Protein AF-A0A4U2GPZ3-F1 (afdb_monomer_lite)

Structure (mmCIF, N/CA/C/O backbone):
data_AF-A0A4U2GPZ3-F1
#
_entry.id   AF-A0A4U2GPZ3-F1
#
loop_
_atom_site.group_PDB
_atom_site.id
_atom_site.type_symbol
_atom_site.label_atom_id
_atom_site.label_alt_id
_atom_site.label_comp_id
_atom_site.label_asym_id
_atom_site.label_entity_id
_atom_site.label_seq_id
_atom_site.pdbx_PDB_ins_code
_atom_site.Cartn_x
_atom_site.Cartn_y
_atom_site.Cartn_z
_atom_site.occupancy
_atom_site.B_iso_or_equiv
_atom_site.auth_seq_id
_atom_site.auth_comp_id
_atom_site.auth_asym_id
_atom_site.auth_atom_id
_atom_site.pdbx_PDB_model_num
ATOM 1 N N . MET A 1 1 ? -4.549 -9.374 -11.769 1.00 66.56 1 MET A N 1
ATOM 2 C CA . MET A 1 1 ? -3.338 -8.531 -11.726 1.00 66.56 1 MET A CA 1
ATOM 3 C C . MET A 1 1 ? -2.218 -9.400 -11.186 1.00 66.56 1 MET A C 1
ATOM 5 O O . MET A 1 1 ? -2.452 -10.057 -10.182 1.00 66.56 1 MET A O 1
ATOM 9 N N . ASN A 1 2 ? -1.0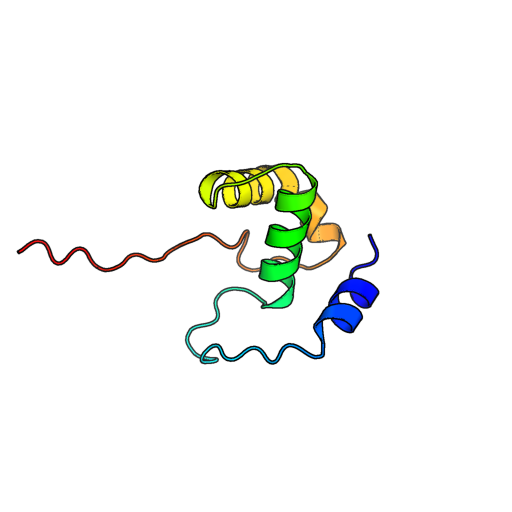85 -9.506 -11.878 1.00 82.62 2 ASN A N 1
ATOM 10 C CA . ASN A 1 2 ? 0.079 -10.242 -11.381 1.00 82.62 2 ASN A CA 1
ATOM 11 C C . ASN A 1 2 ? 0.937 -9.267 -10.554 1.00 82.62 2 ASN A C 1
ATOM 13 O O . ASN A 1 2 ? 1.293 -8.199 -11.048 1.00 82.62 2 ASN A O 1
ATOM 17 N N . TYR A 1 3 ? 1.191 -9.592 -9.285 1.00 81.62 3 TYR A N 1
ATOM 18 C CA . TYR A 1 3 ? 1.921 -8.708 -8.372 1.00 81.62 3 TYR A CA 1
ATOM 19 C C . TYR A 1 3 ? 3.428 -8.696 -8.645 1.00 81.62 3 TYR A C 1
ATOM 21 O O . TYR A 1 3 ? 4.060 -7.653 -8.506 1.00 81.62 3 TYR A O 1
ATOM 29 N N . ASP A 1 4 ? 3.992 -9.811 -9.102 1.00 82.75 4 ASP A N 1
ATOM 30 C CA . ASP A 1 4 ? 5.415 -9.886 -9.435 1.00 82.75 4 ASP A CA 1
ATOM 31 C C . ASP A 1 4 ? 5.714 -9.093 -10.715 1.00 82.75 4 ASP A C 1
ATOM 33 O O . ASP A 1 4 ? 6.632 -8.279 -10.731 1.00 82.75 4 ASP A O 1
ATOM 37 N N . GLU A 1 5 ? 4.857 -9.197 -11.738 1.00 83.12 5 GLU A N 1
ATOM 38 C CA . GLU A 1 5 ? 4.943 -8.341 -12.936 1.00 83.12 5 GLU A CA 1
ATOM 39 C C . GLU A 1 5 ? 4.771 -6.852 -12.603 1.00 83.12 5 GLU A C 1
ATOM 41 O O . GLU A 1 5 ? 5.423 -6.000 -13.208 1.00 83.12 5 GLU A O 1
ATOM 46 N N . PHE A 1 6 ? 3.903 -6.523 -11.638 1.00 84.75 6 PHE A N 1
ATOM 47 C CA . PHE A 1 6 ? 3.762 -5.152 -11.150 1.00 84.75 6 PHE A CA 1
ATOM 48 C C . PHE A 1 6 ? 5.081 -4.662 -10.547 1.00 84.75 6 PHE A C 1
ATOM 50 O O . PHE A 1 6 ? 5.569 -3.605 -10.943 1.00 84.75 6 PHE A O 1
ATOM 57 N N . LYS A 1 7 ? 5.703 -5.435 -9.647 1.00 83.00 7 LYS A N 1
ATOM 58 C CA . LYS A 1 7 ? 7.011 -5.069 -9.084 1.00 83.00 7 LYS A CA 1
ATOM 59 C C . LYS A 1 7 ? 8.062 -4.897 -10.166 1.00 83.00 7 LYS A C 1
ATOM 61 O O . LYS A 1 7 ? 8.750 -3.885 -10.150 1.00 83.00 7 LYS A O 1
ATOM 66 N N . ASP A 1 8 ? 8.148 -5.824 -11.117 1.00 83.75 8 ASP A N 1
ATOM 67 C CA . ASP A 1 8 ? 9.120 -5.762 -12.211 1.00 83.75 8 ASP A CA 1
ATOM 68 C C . ASP A 1 8 ? 8.959 -4.492 -13.053 1.00 83.75 8 ASP A C 1
ATOM 70 O O . ASP A 1 8 ? 9.950 -3.843 -13.393 1.00 83.75 8 ASP A O 1
ATOM 74 N N . HIS A 1 9 ? 7.717 -4.078 -13.324 1.00 83.25 9 HIS A N 1
ATOM 75 C CA . HIS A 1 9 ? 7.436 -2.839 -14.048 1.00 83.25 9 HIS A CA 1
ATOM 76 C C . HIS A 1 9 ? 7.922 -1.590 -13.294 1.00 83.25 9 HIS A C 1
ATOM 78 O O . HIS A 1 9 ? 8.392 -0.631 -13.906 1.00 83.25 9 HIS A O 1
ATOM 84 N N . PHE A 1 10 ? 7.846 -1.615 -11.962 1.00 78.12 10 PHE A N 1
ATOM 85 C CA . PHE A 1 10 ? 8.250 -0.512 -11.089 1.00 78.12 10 PHE A CA 1
ATOM 86 C C . PHE A 1 10 ? 9.652 -0.682 -10.481 1.00 78.12 10 PHE A C 1
ATOM 88 O O . PHE A 1 10 ? 10.085 0.176 -9.719 1.00 78.12 10 PHE A O 1
ATOM 95 N N . ASN A 1 11 ? 10.404 -1.720 -10.854 1.00 75.19 11 ASN A N 1
ATOM 96 C CA . ASN A 1 11 ? 11.716 -2.038 -10.273 1.00 75.19 11 ASN A CA 1
ATOM 97 C C . ASN A 1 11 ? 12.817 -1.028 -10.659 1.00 75.19 11 ASN A C 1
ATOM 99 O O . ASN A 1 11 ? 13.908 -1.023 -10.098 1.00 75.19 11 ASN A O 1
ATOM 103 N N . THR A 1 12 ? 12.541 -0.149 -11.627 1.00 76.06 12 THR A N 1
ATOM 104 C CA . THR A 1 12 ? 13.409 0.992 -11.964 1.00 76.06 12 THR A CA 1
ATOM 105 C C . THR A 1 12 ? 13.254 2.167 -10.995 1.00 76.06 12 THR A C 1
ATOM 107 O O . THR A 1 12 ? 14.094 3.068 -10.992 1.00 76.06 12 THR A O 1
ATOM 110 N N . LEU A 1 13 ? 12.203 2.169 -10.167 1.00 74.81 13 LEU A N 1
ATOM 111 C CA . LEU A 1 13 ? 12.002 3.162 -9.122 1.00 74.81 13 LEU A CA 1
ATOM 112 C C . LEU A 1 13 ? 12.777 2.745 -7.875 1.00 74.81 13 LEU A C 1
ATOM 114 O O . LEU A 1 13 ? 12.416 1.803 -7.174 1.00 74.81 13 LEU A O 1
ATOM 118 N N . THR A 1 14 ? 13.838 3.484 -7.575 1.00 66.19 14 THR A N 1
ATOM 119 C CA . THR A 1 14 ? 14.528 3.353 -6.295 1.00 66.19 14 THR A CA 1
ATOM 120 C C . THR A 1 14 ? 13.680 3.998 -5.206 1.00 66.19 14 THR A C 1
ATOM 122 O O . THR A 1 14 ? 13.347 5.182 -5.302 1.00 66.19 14 THR A O 1
ATOM 125 N N . ASP A 1 15 ? 13.371 3.252 -4.144 1.00 70.12 15 ASP A N 1
ATOM 126 C CA . ASP A 1 15 ? 12.770 3.837 -2.949 1.00 70.12 15 ASP A CA 1
ATOM 127 C C . ASP A 1 15 ? 13.773 4.804 -2.298 1.00 70.12 15 ASP A C 1
ATOM 129 O O . ASP A 1 15 ? 14.730 4.403 -1.640 1.00 70.12 15 ASP A O 1
ATOM 133 N N . SER A 1 16 ? 13.583 6.106 -2.514 1.00 67.62 16 SER A N 1
ATOM 134 C CA . SER A 1 16 ? 14.445 7.151 -1.955 1.00 67.62 16 SER A CA 1
ATOM 135 C C . SER A 1 16 ? 14.114 7.484 -0.495 1.00 67.62 16 SER A C 1
ATOM 137 O O . SER A 1 16 ? 14.661 8.448 0.053 1.00 67.62 16 SER A O 1
ATOM 139 N N . ARG A 1 17 ? 13.163 6.775 0.133 1.00 71.12 17 ARG A N 1
ATOM 140 C CA . ARG A 1 17 ? 12.747 7.036 1.515 1.00 71.12 17 ARG A CA 1
ATOM 141 C C . ARG A 1 17 ? 13.837 6.571 2.482 1.00 71.12 17 ARG A C 1
ATOM 143 O O . ARG A 1 17 ? 14.514 5.571 2.278 1.00 71.12 17 ARG A O 1
ATOM 150 N N . GLN A 1 18 ? 14.023 7.324 3.566 1.00 59.41 18 GLN A N 1
ATOM 151 C CA . GLN A 1 18 ? 14.981 6.957 4.612 1.00 59.41 18 GLN A CA 1
ATOM 152 C C . GLN A 1 18 ? 14.516 5.666 5.298 1.00 59.41 18 GLN A C 1
ATOM 154 O O . GLN A 1 18 ? 13.464 5.685 5.931 1.00 59.41 18 GLN A O 1
ATOM 159 N N . GLU A 1 19 ? 15.321 4.599 5.253 1.00 58.59 19 GLU A N 1
ATOM 160 C CA . GLU A 1 19 ? 14.996 3.262 5.797 1.00 58.59 19 GLU A CA 1
ATOM 161 C C . GLU A 1 19 ? 14.415 3.289 7.223 1.00 58.59 19 GLU A C 1
ATOM 163 O O . GLU A 1 19 ? 13.495 2.547 7.549 1.00 58.59 19 GLU A O 1
ATOM 168 N N . ARG A 1 20 ? 14.887 4.209 8.077 1.00 52.69 20 ARG A N 1
ATOM 169 C CA . ARG A 1 20 ? 14.425 4.364 9.472 1.00 52.69 20 ARG A CA 1
ATOM 170 C C . ARG A 1 20 ? 13.025 4.981 9.635 1.00 52.69 20 ARG A C 1
ATOM 172 O O . ARG A 1 20 ? 12.586 5.160 10.767 1.00 52.69 20 ARG A O 1
ATOM 179 N N . LYS A 1 21 ? 12.351 5.361 8.547 1.00 58.69 21 LYS A N 1
ATOM 180 C CA . LYS A 1 21 ? 11.010 5.979 8.539 1.00 58.69 21 LYS A CA 1
ATOM 181 C C . LYS A 1 21 ? 10.008 5.212 7.668 1.00 58.69 21 LYS A C 1
ATOM 183 O O . LYS A 1 21 ? 8.963 5.757 7.321 1.00 58.69 21 LYS A O 1
ATOM 188 N N . ILE A 1 22 ? 10.333 3.979 7.285 1.00 65.06 22 ILE A N 1
ATOM 189 C CA . ILE A 1 22 ? 9.492 3.171 6.405 1.00 65.06 22 ILE A CA 1
ATOM 190 C C . ILE A 1 22 ? 8.602 2.271 7.265 1.00 65.06 22 ILE A C 1
ATOM 192 O O . ILE A 1 22 ? 9.063 1.286 7.831 1.00 65.06 22 ILE A O 1
ATOM 196 N N . THR A 1 23 ? 7.323 2.633 7.372 1.00 73.31 23 THR A N 1
ATOM 197 C CA . THR A 1 23 ? 6.291 1.809 8.029 1.00 73.31 23 THR A CA 1
ATOM 198 C C . THR A 1 23 ? 5.657 0.810 7.058 1.00 73.31 23 THR A C 1
ATOM 200 O O . THR A 1 23 ? 5.208 -0.251 7.478 1.00 73.31 23 THR A O 1
ATOM 203 N N . TYR A 1 24 ? 5.641 1.135 5.763 1.00 79.56 24 TYR A N 1
ATOM 204 C CA . TYR A 1 24 ? 4.961 0.374 4.714 1.00 79.56 24 TYR A CA 1
ATOM 205 C C . TYR A 1 24 ? 5.917 0.057 3.567 1.00 79.56 24 TYR A C 1
ATOM 207 O O . TYR A 1 24 ? 6.682 0.931 3.137 1.00 79.56 24 TYR A O 1
ATOM 215 N N . ASP A 1 25 ? 5.831 -1.162 3.038 1.00 84.62 25 ASP A N 1
ATOM 216 C CA . ASP A 1 25 ? 6.594 -1.561 1.859 1.00 84.62 25 ASP A CA 1
ATOM 217 C C . ASP A 1 25 ? 6.272 -0.639 0.665 1.00 84.62 25 ASP A C 1
ATOM 219 O O . ASP A 1 25 ? 5.127 -0.234 0.452 1.00 84.62 25 ASP A O 1
ATOM 223 N N . PHE A 1 26 ? 7.296 -0.244 -0.098 1.00 85.00 26 PHE A N 1
ATOM 224 C CA . PHE A 1 26 ? 7.133 0.682 -1.226 1.00 85.00 26 PHE A CA 1
ATOM 225 C C . PHE A 1 26 ? 6.147 0.163 -2.268 1.00 85.00 26 PHE A C 1
ATOM 227 O O . PHE A 1 26 ? 5.290 0.911 -2.747 1.00 85.00 26 PHE A O 1
ATOM 234 N N . PHE A 1 27 ? 6.247 -1.122 -2.595 1.00 87.50 27 PHE A N 1
ATOM 235 C CA . PHE A 1 27 ? 5.395 -1.741 -3.592 1.00 87.50 27 PHE A CA 1
ATOM 236 C C . PHE A 1 27 ? 3.978 -1.937 -3.065 1.00 87.50 27 PHE A C 1
ATOM 238 O O . PHE A 1 27 ? 3.045 -1.818 -3.850 1.00 87.50 27 PHE A O 1
ATOM 245 N N . GLU A 1 28 ? 3.780 -2.163 -1.764 1.00 90.19 28 GLU A N 1
ATOM 246 C CA . GLU A 1 28 ? 2.440 -2.169 -1.149 1.00 90.19 28 GLU A CA 1
ATOM 247 C C . GLU A 1 28 ? 1.734 -0.810 -1.279 1.00 90.19 28 GLU A C 1
ATOM 249 O O . GLU A 1 28 ? 0.562 -0.763 -1.666 1.00 90.19 28 GLU A O 1
ATOM 254 N N . VAL A 1 29 ? 2.457 0.295 -1.046 1.00 89.94 29 VAL A N 1
ATOM 255 C CA . VAL A 1 29 ? 1.938 1.664 -1.231 1.00 89.94 29 VAL A CA 1
ATOM 256 C C . VAL A 1 29 ? 1.593 1.927 -2.696 1.00 89.94 29 VAL A C 1
ATOM 258 O O . VAL A 1 29 ? 0.496 2.389 -3.008 1.00 89.94 29 VAL A O 1
ATOM 261 N N . MET A 1 30 ? 2.512 1.621 -3.614 1.00 90.44 30 MET A N 1
ATOM 262 C CA . MET A 1 30 ? 2.284 1.826 -5.048 1.00 90.44 30 MET A CA 1
ATOM 263 C C . MET A 1 30 ? 1.129 0.976 -5.571 1.00 90.44 30 MET A C 1
ATOM 265 O O . MET A 1 30 ? 0.297 1.471 -6.332 1.00 90.44 30 MET A O 1
ATOM 269 N N . PHE A 1 31 ? 1.040 -0.280 -5.142 1.00 91.94 31 PHE A N 1
ATOM 270 C CA . PHE A 1 31 ? -0.013 -1.191 -5.568 1.00 91.94 31 PHE A CA 1
ATOM 271 C C . PHE A 1 31 ? -1.395 -0.721 -5.109 1.00 91.94 31 PHE A C 1
ATOM 273 O O . PHE A 1 31 ? -2.330 -0.715 -5.914 1.00 91.94 31 PHE A O 1
ATOM 280 N N . GLN A 1 32 ? -1.522 -0.252 -3.862 1.00 93.38 32 GLN A N 1
ATOM 281 C CA . GLN A 1 32 ? -2.764 0.339 -3.357 1.00 93.38 32 GLN A CA 1
ATOM 282 C C . GLN A 1 32 ? -3.166 1.566 -4.179 1.00 93.38 32 GLN A C 1
ATOM 284 O O . GLN A 1 32 ? -4.289 1.628 -4.675 1.00 93.38 32 GLN A O 1
ATOM 289 N N . VAL A 1 33 ? -2.244 2.518 -4.355 1.00 93.50 33 VAL A N 1
ATOM 290 C CA . VAL A 1 33 ? -2.500 3.781 -5.059 1.00 93.50 33 VAL A CA 1
ATOM 291 C C . VAL A 1 33 ? -2.939 3.527 -6.499 1.00 93.50 33 VAL A C 1
ATOM 293 O O . VAL A 1 33 ? -3.976 4.034 -6.926 1.00 93.50 33 VAL A O 1
ATOM 296 N N . VAL A 1 34 ? -2.204 2.695 -7.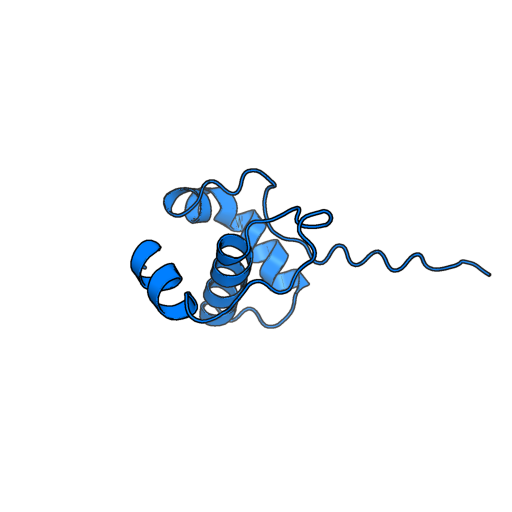243 1.00 93.88 34 VAL A N 1
ATOM 297 C CA . VAL A 1 34 ? -2.541 2.363 -8.635 1.00 93.88 34 VAL A CA 1
ATOM 298 C C . VAL A 1 34 ? -3.892 1.657 -8.721 1.00 93.88 34 VAL A C 1
ATOM 300 O O . VAL A 1 34 ? -4.725 2.045 -9.537 1.00 93.88 34 VAL A O 1
ATOM 303 N N . THR A 1 35 ? -4.145 0.662 -7.868 1.00 94.62 35 THR A N 1
ATOM 304 C CA . THR A 1 35 ? -5.411 -0.085 -7.894 1.00 94.62 35 THR A CA 1
ATOM 305 C C . THR A 1 35 ? -6.602 0.823 -7.588 1.00 94.62 35 THR A C 1
ATOM 307 O O . THR A 1 35 ? -7.584 0.813 -8.327 1.00 94.62 35 THR A O 1
ATOM 310 N N . ALA A 1 36 ? -6.499 1.661 -6.556 1.00 95.56 36 ALA A N 1
ATOM 311 C CA . ALA A 1 36 ? -7.557 2.592 -6.180 1.00 95.56 36 ALA A CA 1
ATOM 312 C C . ALA A 1 36 ? -7.842 3.622 -7.290 1.00 95.56 36 ALA A C 1
ATOM 314 O O . ALA A 1 36 ? -9.004 3.864 -7.622 1.00 95.56 36 ALA A O 1
ATOM 315 N N . MET A 1 37 ? -6.801 4.175 -7.928 1.00 95.31 37 MET A N 1
ATOM 316 C CA . MET A 1 37 ? -6.966 5.101 -9.059 1.00 95.31 37 MET A CA 1
ATOM 317 C C . MET A 1 37 ? -7.640 4.438 -10.266 1.00 95.31 37 MET A C 1
ATOM 319 O O . MET A 1 37 ? -8.494 5.054 -10.904 1.00 95.31 37 MET A O 1
ATOM 323 N N . LEU A 1 38 ? -7.313 3.175 -10.567 1.00 95.69 38 LEU A N 1
ATOM 324 C CA . LEU A 1 38 ? -7.990 2.412 -11.624 1.00 95.69 38 LEU A CA 1
ATOM 325 C C . LEU A 1 38 ? -9.470 2.157 -11.301 1.00 95.69 38 LEU A C 1
ATOM 327 O O . LEU A 1 38 ? -10.299 2.125 -12.210 1.00 95.69 38 LEU A O 1
ATOM 331 N N . CYS A 1 39 ? -9.815 2.028 -10.019 1.00 95.75 39 CYS A N 1
ATOM 332 C CA . CYS A 1 39 ? -11.193 1.937 -9.534 1.00 95.75 39 CYS A CA 1
ATOM 333 C C . CYS A 1 39 ? -11.913 3.296 -9.448 1.00 95.75 39 CYS A C 1
ATOM 335 O O . CYS A 1 39 ? -13.082 3.342 -9.071 1.00 95.75 39 CYS A O 1
ATOM 337 N N . GLY A 1 40 ? -11.253 4.393 -9.830 1.00 96.38 40 GLY A N 1
ATOM 338 C CA . GLY A 1 40 ? -11.851 5.724 -9.920 1.00 96.38 40 GLY A CA 1
ATOM 339 C C . GLY A 1 40 ? -11.714 6.589 -8.668 1.00 96.38 40 GLY A C 1
ATOM 340 O O . GLY A 1 40 ? -12.292 7.678 -8.652 1.00 96.38 40 GLY A O 1
ATOM 341 N N . MET A 1 41 ? -10.949 6.153 -7.662 1.00 97.44 41 MET A N 1
ATOM 342 C CA . MET A 1 41 ? -10.619 6.970 -6.489 1.00 97.44 41 MET A CA 1
ATOM 343 C C . MET A 1 41 ? -9.677 8.106 -6.891 1.00 97.44 41 MET A C 1
ATOM 345 O O . MET A 1 41 ? -8.757 7.909 -7.689 1.00 97.44 41 MET A O 1
ATOM 349 N N . LYS A 1 42 ? -9.911 9.309 -6.364 1.00 93.38 42 LYS A N 1
ATOM 350 C CA . LYS A 1 42 ? -9.195 10.530 -6.775 1.00 93.38 42 LYS A CA 1
ATOM 351 C C . LYS A 1 42 ? -8.505 11.238 -5.621 1.00 93.38 42 LYS A C 1
ATOM 353 O O . LYS A 1 42 ? -7.590 12.025 -5.859 1.00 93.38 42 LYS A O 1
ATOM 358 N N . THR A 1 43 ? -8.951 10.997 -4.396 1.00 92.38 43 THR A N 1
ATOM 359 C CA . THR A 1 43 ? -8.409 11.612 -3.182 1.00 92.38 43 THR A CA 1
ATOM 360 C C . THR A 1 43 ? -7.661 10.592 -2.330 1.00 92.38 43 THR A C 1
ATOM 362 O O . THR A 1 43 ? -7.888 9.389 -2.439 1.00 92.38 43 THR A O 1
ATOM 365 N N . TRP A 1 44 ? -6.762 11.068 -1.467 1.00 90.75 44 TRP A N 1
ATOM 366 C CA . TRP A 1 44 ? -6.042 10.194 -0.538 1.00 90.75 44 TRP A CA 1
ATOM 367 C C . TRP A 1 44 ? -6.977 9.489 0.443 1.00 90.75 44 TRP A C 1
ATOM 369 O O . TRP A 1 44 ? -6.816 8.293 0.651 1.00 90.75 44 TRP A O 1
ATOM 379 N N . ASP A 1 45 ? -7.985 10.197 0.954 1.00 92.19 45 ASP A N 1
ATOM 380 C CA . ASP A 1 45 ? -8.989 9.627 1.856 1.00 92.19 45 ASP A CA 1
ATOM 381 C C . ASP A 1 45 ? -9.780 8.501 1.168 1.00 92.19 45 ASP A C 1
ATOM 383 O O . ASP A 1 45 ? -10.009 7.450 1.759 1.00 92.19 45 ASP A O 1
ATOM 387 N N . GLU A 1 46 ? -10.146 8.675 -0.109 1.00 94.62 46 GLU A N 1
ATOM 388 C CA . GLU A 1 46 ? -10.791 7.622 -0.907 1.00 94.62 46 GLU A CA 1
ATOM 389 C C . GLU A 1 46 ? -9.860 6.424 -1.154 1.00 94.62 46 GLU A C 1
ATOM 391 O O . GLU A 1 46 ? -10.309 5.283 -1.129 1.00 94.62 46 GLU A O 1
ATOM 396 N N . ILE A 1 47 ? -8.565 6.660 -1.393 1.00 94.62 47 ILE A N 1
ATOM 397 C CA . ILE A 1 47 ? -7.568 5.596 -1.602 1.00 94.62 47 ILE A CA 1
ATOM 398 C C . ILE A 1 47 ? -7.322 4.803 -0.309 1.00 94.62 47 ILE A C 1
ATOM 400 O O . ILE A 1 47 ? -7.148 3.582 -0.359 1.00 94.62 47 ILE A O 1
ATOM 404 N N . GLU A 1 48 ? -7.292 5.477 0.839 1.00 94.12 48 GLU A N 1
ATOM 405 C CA . GLU A 1 48 ? -7.173 4.854 2.158 1.00 94.12 48 GLU A CA 1
ATOM 406 C C . GLU A 1 48 ? -8.423 4.031 2.480 1.00 94.12 48 GLU A C 1
ATOM 408 O O . GLU A 1 48 ? -8.307 2.836 2.747 1.00 94.12 48 GLU A O 1
ATOM 413 N N . ALA A 1 49 ? -9.615 4.621 2.336 1.00 95.00 49 ALA A N 1
ATOM 414 C CA . ALA A 1 49 ? -10.885 3.925 2.541 1.00 95.00 49 ALA A CA 1
ATOM 415 C C . ALA A 1 49 ? -11.024 2.700 1.622 1.00 95.00 49 ALA A C 1
ATOM 417 O O . ALA A 1 49 ? -11.358 1.612 2.086 1.00 95.00 49 ALA A O 1
ATOM 418 N N . PHE A 1 50 ? -10.682 2.840 0.337 1.00 96.06 50 PHE A N 1
ATOM 419 C CA . PHE A 1 50 ? -10.669 1.723 -0.608 1.00 96.06 50 PHE A CA 1
ATOM 420 C C . PHE A 1 50 ? -9.698 0.619 -0.178 1.00 96.06 50 PHE A C 1
ATOM 422 O O . PHE A 1 50 ? -10.019 -0.566 -0.289 1.00 96.06 50 PHE A O 1
ATOM 429 N N . GLY A 1 51 ? -8.511 0.998 0.300 1.00 95.00 51 GLY A N 1
ATOM 430 C CA . GLY A 1 51 ? -7.531 0.065 0.840 1.00 95.00 51 GLY A CA 1
ATOM 431 C C . GLY A 1 51 ? -8.097 -0.732 2.011 1.00 95.00 51 GLY A C 1
ATOM 432 O O . GLY A 1 51 ? -8.039 -1.959 1.990 1.00 95.00 51 GLY A O 1
ATOM 433 N N . GLU A 1 52 ? -8.677 -0.045 2.996 1.00 95.38 52 GLU A N 1
ATOM 434 C CA . GLU A 1 52 ? -9.230 -0.656 4.212 1.00 95.38 52 GLU A CA 1
ATOM 435 C C . GLU A 1 52 ? -10.394 -1.601 3.894 1.00 95.38 52 GLU A C 1
ATOM 437 O O . GLU A 1 52 ? -10.418 -2.748 4.345 1.00 95.38 52 GLU A O 1
ATOM 442 N N . GLU A 1 53 ? -11.316 -1.173 3.029 1.00 96.94 53 GLU A N 1
ATOM 443 C CA . GLU A 1 53 ? -12.448 -1.991 2.580 1.00 96.94 53 GLU A CA 1
ATOM 444 C C . GLU A 1 53 ? -12.008 -3.261 1.831 1.00 96.94 53 GLU A C 1
ATOM 446 O O . GLU A 1 53 ? -12.713 -4.272 1.849 1.00 96.94 53 GLU A O 1
ATOM 451 N N . ASN A 1 54 ? -10.838 -3.231 1.183 1.00 96.31 54 ASN A N 1
ATOM 452 C CA . ASN A 1 54 ? -10.342 -4.310 0.329 1.00 96.31 54 ASN A CA 1
ATOM 453 C C . ASN A 1 54 ? -9.063 -4.977 0.863 1.00 96.31 54 ASN A C 1
ATOM 455 O O . ASN A 1 54 ? -8.406 -5.711 0.119 1.00 96.31 54 ASN A O 1
ATOM 459 N N . LEU A 1 55 ? -8.702 -4.787 2.137 1.00 95.44 55 LEU A N 1
ATOM 460 C CA . LEU A 1 55 ? -7.438 -5.281 2.705 1.00 95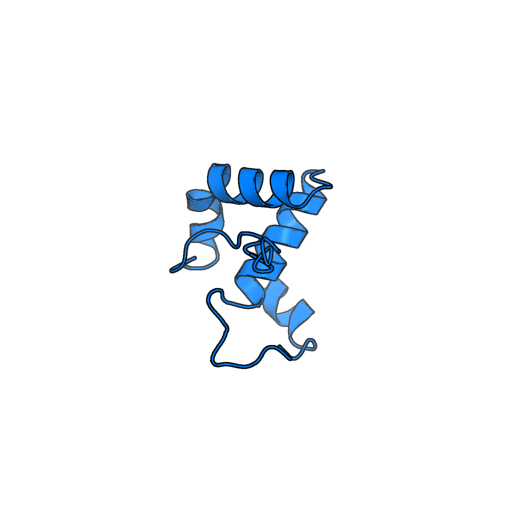.44 55 LEU A CA 1
ATOM 461 C C . LEU A 1 55 ? -7.256 -6.798 2.519 1.00 95.44 55 LEU A C 1
ATOM 463 O O . LEU A 1 55 ? -6.187 -7.263 2.130 1.00 95.44 55 LEU A O 1
ATOM 467 N N . GLU A 1 56 ? -8.313 -7.585 2.716 1.00 96.06 56 GLU A N 1
ATOM 468 C CA . GLU A 1 56 ? -8.271 -9.042 2.514 1.00 96.06 56 GLU A CA 1
ATOM 469 C C . GLU A 1 56 ? -8.056 -9.441 1.044 1.00 96.06 56 GLU A C 1
ATOM 471 O O . GLU A 1 56 ? -7.531 -10.516 0.747 1.00 96.06 56 GLU A O 1
ATOM 476 N N . TRP A 1 57 ? -8.437 -8.583 0.095 1.00 95.56 57 TRP A N 1
ATOM 477 C CA . TRP A 1 57 ? -8.117 -8.776 -1.318 1.00 95.56 57 TRP A CA 1
ATOM 478 C C . TRP A 1 57 ? -6.656 -8.417 -1.604 1.00 95.56 57 TRP A C 1
ATOM 480 O O . TRP A 1 57 ? -5.959 -9.197 -2.251 1.00 95.56 57 TRP A O 1
ATOM 490 N N . PHE A 1 58 ? -6.172 -7.301 -1.057 1.00 94.88 58 PHE A N 1
ATOM 491 C CA . PHE A 1 58 ? -4.772 -6.878 -1.141 1.00 94.88 58 PHE A CA 1
ATOM 492 C C . PHE A 1 58 ? -3.806 -7.929 -0.568 1.00 94.88 58 PHE A C 1
ATOM 494 O O . PHE A 1 58 ? -2.771 -8.221 -1.173 1.00 94.88 58 PHE A O 1
ATOM 501 N N . ARG A 1 59 ? -4.205 -8.595 0.524 1.00 94.56 59 ARG A N 1
ATOM 502 C CA . ARG A 1 59 ? -3.456 -9.680 1.180 1.00 94.56 59 ARG A CA 1
ATOM 503 C C . ARG A 1 59 ? -3.208 -10.921 0.328 1.00 94.56 59 ARG A C 1
ATOM 505 O O . ARG A 1 59 ? -2.345 -11.733 0.651 1.00 94.56 59 ARG A O 1
ATOM 512 N N . LYS A 1 60 ? -3.930 -11.069 -0.785 1.00 94.81 60 LYS A N 1
ATOM 513 C CA . LYS A 1 60 ? -3.688 -12.140 -1.764 1.00 94.81 60 LYS A CA 1
ATOM 514 C C . LYS A 1 60 ? -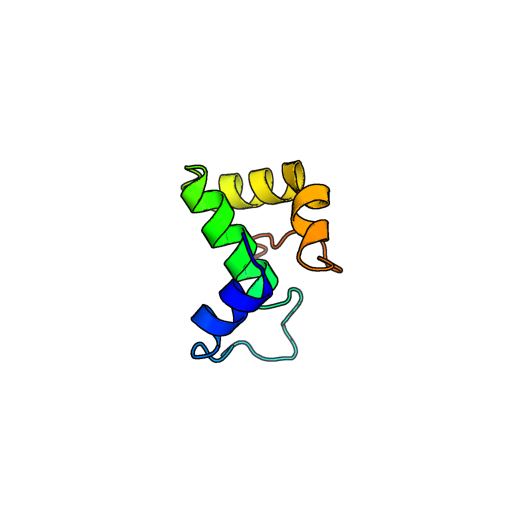2.443 -11.884 -2.616 1.00 94.81 60 LYS A C 1
ATOM 516 O O . LYS A 1 60 ? -1.971 -12.812 -3.265 1.00 94.81 60 LYS A O 1
ATOM 521 N 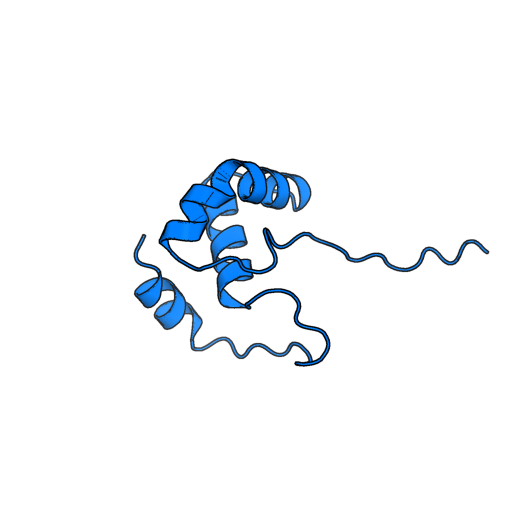N . PHE A 1 61 ? -1.940 -10.648 -2.629 1.00 91.38 61 PHE A N 1
ATOM 522 C CA . PHE A 1 61 ? -0.808 -10.214 -3.447 1.00 91.38 61 PHE A CA 1
ATOM 523 C C . PHE A 1 61 ? 0.433 -9.915 -2.602 1.00 91.38 61 PHE A C 1
ATOM 525 O O . PHE A 1 61 ? 1.524 -10.353 -2.954 1.00 91.38 61 PHE A O 1
ATOM 532 N N . SER A 1 62 ? 0.269 -9.222 -1.472 1.00 89.62 62 SER A N 1
ATOM 533 C CA . SER A 1 62 ? 1.350 -8.906 -0.526 1.00 89.62 62 SER A CA 1
ATOM 534 C C . SER A 1 62 ? 0.852 -9.020 0.916 1.00 89.62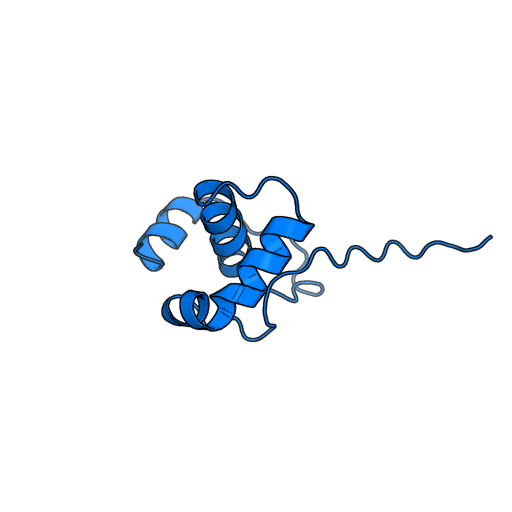 62 SER A C 1
ATOM 536 O O . SER A 1 62 ? -0.347 -8.908 1.120 1.00 89.62 62 SER A O 1
ATOM 538 N N . PRO A 1 63 ? 1.697 -9.228 1.938 1.00 90.81 63 PRO A N 1
ATOM 539 C CA . PRO A 1 63 ? 1.223 -9.429 3.309 1.00 90.81 63 PRO A CA 1
ATOM 540 C C . PRO A 1 63 ? 0.490 -8.240 3.958 1.00 90.81 63 PRO A C 1
ATOM 542 O O . PRO A 1 63 ? -0.356 -8.474 4.823 1.00 90.81 63 PRO A O 1
ATOM 545 N N . TYR A 1 64 ? 0.811 -6.990 3.597 1.00 90.00 64 TYR A N 1
ATOM 546 C CA . TYR A 1 64 ? 0.301 -5.775 4.252 1.00 90.00 64 TYR A CA 1
ATOM 547 C C . TYR A 1 64 ? 0.420 -5.858 5.788 1.00 90.00 64 TYR A C 1
ATOM 549 O O . TYR A 1 64 ? -0.561 -5.711 6.525 1.00 90.00 64 TYR A O 1
ATOM 557 N N . LEU A 1 65 ? 1.632 -6.157 6.287 1.00 87.75 65 LEU A N 1
ATOM 558 C CA . LEU A 1 65 ? 1.885 -6.415 7.719 1.00 87.75 65 LEU A CA 1
ATOM 559 C C . LEU A 1 65 ? 1.545 -5.214 8.610 1.00 87.75 65 LEU A C 1
ATOM 561 O O . LEU A 1 65 ? 1.095 -5.397 9.739 1.00 87.75 65 LEU A O 1
ATOM 565 N N . SER A 1 66 ? 1.743 -4.004 8.090 1.00 85.75 66 SER A N 1
ATOM 566 C CA . SER A 1 66 ? 1.452 -2.747 8.784 1.00 85.75 66 SER A CA 1
ATOM 567 C C . SER A 1 66 ? 0.028 -2.232 8.534 1.00 85.75 66 SER A C 1
ATOM 569 O O . SER A 1 66 ? -0.288 -1.126 8.956 1.00 85.75 66 SER A O 1
ATOM 571 N N . GLY A 1 67 ? -0.829 -3.010 7.862 1.00 88.69 67 GLY A N 1
ATOM 572 C CA . GLY A 1 67 ? -2.143 -2.557 7.404 1.00 88.69 67 GLY A CA 1
ATOM 573 C C . GLY A 1 67 ? -2.053 -1.713 6.135 1.00 88.69 67 GLY A C 1
ATOM 574 O O . GLY A 1 67 ? -1.091 -1.826 5.371 1.00 88.69 67 GLY A O 1
ATOM 575 N N . ILE A 1 68 ? -3.077 -0.896 5.894 1.00 90.88 68 ILE A N 1
ATOM 576 C CA . ILE A 1 68 ? -3.164 -0.054 4.705 1.00 90.88 68 ILE A CA 1
ATOM 577 C C . ILE A 1 68 ? -2.360 1.231 4.912 1.00 90.88 68 ILE A C 1
ATOM 579 O O . ILE A 1 68 ? -2.520 1.904 5.929 1.00 90.88 68 ILE A O 1
ATOM 583 N N . PRO A 1 69 ? -1.496 1.594 3.953 1.00 85.50 69 PRO A N 1
ATOM 584 C CA . PRO A 1 69 ? -0.866 2.901 3.925 1.00 85.50 69 PRO A CA 1
ATOM 585 C C . PRO A 1 69 ? -1.877 4.049 4.039 1.00 85.50 69 PRO A C 1
ATOM 587 O O . PRO A 1 69 ? -2.616 4.346 3.097 1.00 85.50 69 PRO A O 1
ATOM 590 N N . SER A 1 70 ? -1.855 4.729 5.183 1.00 81.06 70 SER A N 1
ATOM 591 C CA . SER A 1 70 ? -2.554 5.995 5.400 1.00 81.06 70 SER A CA 1
ATOM 592 C C . SER A 1 70 ? -1.629 7.183 5.145 1.00 81.06 70 SER A C 1
ATOM 594 O O . SER A 1 70 ? -0.402 7.103 5.307 1.00 81.06 70 SER A O 1
ATOM 596 N N . GLN A 1 71 ? -2.207 8.324 4.770 1.00 70.38 71 GLN A N 1
ATOM 597 C CA . GLN A 1 71 ? -1.477 9.593 4.736 1.00 70.38 71 GLN A CA 1
ATOM 598 C C . GLN A 1 71 ? -1.307 10.138 6.160 1.00 70.38 71 GLN A C 1
ATOM 600 O O . GLN A 1 71 ? -1.793 11.218 6.488 1.00 70.38 71 GLN A O 1
ATOM 605 N N . ASP A 1 72 ? -0.565 9.442 7.021 1.00 61.53 72 ASP A N 1
ATOM 606 C CA . ASP A 1 72 ? -0.231 9.959 8.351 1.00 61.53 72 ASP A CA 1
ATOM 607 C C . ASP A 1 72 ? 0.916 10.989 8.259 1.00 61.53 72 ASP A C 1
ATOM 609 O O . ASP A 1 72 ? 1.973 10.886 8.883 1.00 61.53 72 ASP A O 1
ATOM 613 N N . THR A 1 73 ? 0.705 12.051 7.473 1.00 47.38 73 THR A N 1
ATOM 614 C CA . THR A 1 73 ? 1.445 13.300 7.649 1.00 47.38 73 THR A CA 1
ATOM 615 C C . THR A 1 73 ? 0.762 14.071 8.769 1.00 47.38 73 THR A C 1
ATOM 617 O O . THR A 1 73 ? 0.152 15.118 8.553 1.00 47.38 73 THR A O 1
ATOM 620 N N . LYS A 1 74 ? 0.904 13.600 10.012 1.00 43.53 74 LYS A N 1
ATOM 621 C CA . LYS A 1 74 ? 0.780 14.508 11.154 1.00 43.53 74 LYS A CA 1
ATOM 622 C C . LYS A 1 74 ? 1.987 15.438 11.106 1.00 43.53 74 LYS A C 1
ATOM 624 O O . LYS A 1 74 ? 2.943 15.294 11.867 1.00 43.53 74 LYS A O 1
ATOM 629 N N . VAL A 1 75 ? 1.940 16.426 10.204 1.00 39.62 75 VAL A N 1
ATOM 630 C CA . VAL A 1 75 ? 2.558 17.717 10.480 1.00 39.62 75 VAL A CA 1
ATOM 631 C C . VAL A 1 75 ? 2.025 18.061 11.855 1.00 39.62 75 VAL A C 1
ATOM 633 O O . VAL A 1 75 ? 0.824 18.253 12.033 1.00 39.62 75 VAL A O 1
ATOM 636 N N . ARG A 1 76 ? 2.908 18.031 12.850 1.00 44.50 76 ARG A N 1
ATOM 637 C CA . ARG A 1 76 ? 2.652 18.611 14.157 1.00 44.50 76 ARG A CA 1
ATOM 638 C C . ARG A 1 76 ? 2.110 20.003 13.860 1.00 44.50 76 ARG A C 1
ATOM 640 O O . ARG A 1 76 ? 2.890 20.877 13.487 1.00 44.50 76 ARG A O 1
ATOM 647 N N . ARG A 1 77 ? 0.788 20.204 13.954 1.00 43.44 77 ARG A N 1
ATOM 648 C CA . ARG A 1 77 ? 0.257 21.542 14.169 1.00 43.44 77 ARG A CA 1
ATOM 649 C C . ARG A 1 77 ? 0.937 21.964 15.457 1.00 43.44 77 ARG A C 1
ATOM 651 O O . ARG A 1 77 ? 0.626 21.455 16.530 1.00 43.44 77 ARG A O 1
ATOM 658 N N . LEU A 1 78 ? 1.990 22.759 15.309 1.00 46.31 78 LEU A N 1
ATOM 659 C CA . LEU A 1 78 ? 2.446 23.627 16.366 1.00 46.31 78 LEU A CA 1
ATOM 660 C C . LEU A 1 78 ? 1.243 24.530 16.598 1.00 46.31 78 LEU A C 1
ATOM 662 O O . LEU A 1 78 ? 1.009 25.472 15.850 1.00 46.31 78 LEU A O 1
ATOM 666 N N . GLU A 1 79 ? 0.403 24.119 17.541 1.00 40.56 79 GLU A N 1
ATOM 667 C CA . GLU A 1 79 ? -0.449 25.050 18.250 1.00 40.56 79 GLU A CA 1
ATOM 668 C C . GLU A 1 79 ? 0.517 26.062 18.870 1.00 40.56 79 GLU A C 1
ATOM 670 O O . GLU A 1 79 ? 1.369 25.705 19.692 1.00 40.56 79 GLU A O 1
ATOM 675 N N . GLY A 1 80 ? 0.454 27.281 18.353 1.00 38.41 80 GLY A N 1
ATOM 676 C CA . GLY A 1 80 ? 1.149 28.467 18.819 1.00 38.41 80 GLY A CA 1
ATOM 677 C C . GLY A 1 80 ? 0.185 29.632 18.731 1.00 38.41 80 GLY A C 1
ATOM 678 O O . GLY A 1 80 ? -0.587 29.661 17.744 1.00 38.41 80 GLY A O 1
#

pLDDT: mean 81.05, std 16.71, range [38.41, 97.44]

Foldseek 3Di:
DALVVLCVVCVVDDPPDDPVPDLDDPSLQVVLVVVQVVVPDDDLVSSQVSQQVCVVVSCVRPPCPSGHDHPPPPPPPPPD

Secondary structure (DSSP, 8-state):
--HHHHHHHHTTS---S-GGG--S-HHHHHHHHHHHHHTT--SHHHHHHHHHHTHHHHTTTS--TT-S------------

Sequence (80 aa):
MNYDEFKDHFNTLTDSRQERKITYDFFEVMFQVVTAMLCGMKTWDEIEAFGEENLEWFRKFSPYLSGIPSQDTKVRRLEG

Radius of gyration: 13.83 Å; chains: 1; bounding box: 27×41×33 Å